Protein AF-A0A7S1WZK0-F1 (afdb_monomer_lite)

InterPro domains:
  IPR052087 Ribosomal RNA-processing protein RRP12 [PTHR48287] (2-111)

Foldseek 3Di:
DVLLVCLQPDDPVCNVVSLLVLLVCLLPDAQVVCVVVLVVLLVLLLQLLVQVVDPDRDPHDCIQDNDSLSSNLSSLSSNVSNCNNHDPVSVVSNCVSLVVLCVDPDPSSND

Structure (mmCIF, N/CA/C/O backbone):
data_AF-A0A7S1WZK0-F1
#
_entry.id   AF-A0A7S1WZK0-F1
#
loop_
_atom_site.group_PDB
_atom_site.id
_atom_site.type_symbol
_atom_site.label_atom_id
_atom_site.label_alt_id
_atom_site.label_comp_id
_atom_site.label_asym_id
_atom_site.label_entity_id
_atom_site.label_seq_id
_atom_site.pdbx_PDB_ins_code
_atom_site.Cartn_x
_atom_site.Cartn_y
_atom_site.Cartn_z
_atom_site.occupancy
_atom_site.B_iso_or_equiv
_atom_site.auth_seq_id
_atom_site.auth_comp_id
_atom_site.auth_asym_id
_atom_site.auth_atom_id
_atom_site.pdbx_PDB_model_num
ATOM 1 N N . SER A 1 1 ? 4.356 -6.186 9.815 1.00 65.94 1 SER A N 1
ATOM 2 C CA . SER A 1 1 ? 3.113 -6.908 10.165 1.00 65.94 1 SER A CA 1
ATOM 3 C C . SER A 1 1 ? 3.104 -8.192 9.359 1.00 65.94 1 SER A C 1
ATOM 5 O O . SER A 1 1 ? 3.461 -8.116 8.191 1.00 65.94 1 SER A O 1
ATOM 7 N N . LEU A 1 2 ? 2.748 -9.337 9.951 1.00 81.56 2 LEU A N 1
ATOM 8 C CA . LEU A 1 2 ? 2.797 -10.640 9.273 1.00 81.56 2 LEU A CA 1
ATOM 9 C C . LEU A 1 2 ? 2.016 -10.627 7.947 1.00 81.56 2 LEU A C 1
ATOM 11 O O . LEU A 1 2 ? 2.590 -10.939 6.915 1.00 81.56 2 LEU A O 1
ATOM 15 N N . LEU A 1 3 ? 0.764 -10.149 7.957 1.00 86.50 3 LEU A N 1
ATOM 16 C CA . LEU A 1 3 ? -0.085 -10.091 6.756 1.00 86.50 3 LEU A CA 1
ATOM 17 C C . LEU A 1 3 ? 0.497 -9.204 5.645 1.00 86.50 3 LEU A C 1
ATOM 19 O O . LEU A 1 3 ? 0.362 -9.526 4.472 1.00 86.50 3 LEU A O 1
ATOM 23 N N . PHE A 1 4 ? 1.169 -8.109 6.012 1.00 86.06 4 PHE A N 1
ATOM 24 C CA . PHE A 1 4 ? 1.822 -7.218 5.050 1.00 86.06 4 PHE A CA 1
ATOM 25 C C . PHE A 1 4 ? 2.994 -7.917 4.352 1.00 86.06 4 PHE A C 1
ATOM 27 O O . PHE A 1 4 ? 3.086 -7.871 3.132 1.00 86.06 4 PHE A O 1
ATOM 34 N N . ASN A 1 5 ? 3.853 -8.601 5.113 1.00 89.38 5 ASN A N 1
ATOM 35 C CA . ASN A 1 5 ? 4.968 -9.350 4.533 1.00 89.38 5 ASN A CA 1
ATOM 36 C C . ASN A 1 5 ? 4.443 -10.494 3.652 1.00 89.38 5 ASN A C 1
ATOM 38 O O . ASN A 1 5 ? 4.876 -10.622 2.513 1.00 89.38 5 ASN A O 1
ATOM 42 N N . CYS A 1 6 ? 3.434 -11.236 4.128 1.00 91.31 6 CYS A N 1
ATOM 43 C CA . CYS A 1 6 ? 2.783 -12.284 3.342 1.00 91.31 6 CYS A CA 1
ATOM 44 C C . CYS A 1 6 ? 2.208 -11.750 2.025 1.00 91.31 6 CYS A C 1
ATOM 46 O O . CYS A 1 6 ? 2.352 -12.404 1.003 1.00 91.31 6 CYS A O 1
ATOM 48 N N . TYR A 1 7 ? 1.579 -10.571 2.024 1.00 94.50 7 TYR A N 1
ATOM 49 C CA . TYR A 1 7 ? 1.026 -9.981 0.803 1.00 94.50 7 TYR A CA 1
ATOM 50 C C . TYR A 1 7 ? 2.115 -9.657 -0.224 1.00 94.50 7 TYR A C 1
ATOM 52 O O . TYR A 1 7 ? 1.974 -9.952 -1.409 1.00 94.50 7 TYR A O 1
ATOM 60 N N . VAL A 1 8 ? 3.202 -9.036 0.233 1.00 92.06 8 VAL A N 1
ATOM 61 C CA . VAL A 1 8 ? 4.275 -8.565 -0.645 1.00 92.06 8 VAL A CA 1
ATOM 62 C C . VAL A 1 8 ? 5.092 -9.733 -1.218 1.00 92.06 8 VAL A C 1
ATOM 64 O O . VAL A 1 8 ? 5.514 -9.668 -2.373 1.00 92.06 8 VAL A O 1
ATOM 67 N N . GLU A 1 9 ? 5.280 -10.801 -0.439 1.00 90.62 9 GLU A N 1
ATOM 68 C CA . GLU A 1 9 ? 5.986 -12.025 -0.850 1.00 90.62 9 GLU A CA 1
ATOM 69 C C . GLU A 1 9 ? 5.105 -12.997 -1.649 1.00 90.62 9 GLU A C 1
ATOM 71 O O . GLU A 1 9 ? 5.626 -13.850 -2.364 1.00 90.62 9 GLU A O 1
ATOM 76 N N . ALA A 1 10 ? 3.779 -12.884 -1.549 1.00 89.31 10 ALA A N 1
ATOM 77 C CA . ALA A 1 10 ? 2.862 -13.759 -2.265 1.00 89.31 10 ALA A CA 1
ATOM 78 C C . ALA A 1 10 ? 2.919 -13.548 -3.783 1.00 89.31 10 ALA A C 1
ATOM 80 O O . ALA A 1 10 ? 3.053 -12.422 -4.276 1.00 89.31 10 ALA A O 1
ATOM 81 N N . GLU A 1 11 ? 2.707 -14.638 -4.520 1.00 87.19 11 GLU A N 1
ATOM 82 C CA . GLU A 1 11 ? 2.400 -14.590 -5.947 1.00 87.19 11 GLU A CA 1
ATOM 83 C C . GLU A 1 11 ? 1.081 -13.847 -6.198 1.00 87.19 11 GLU A C 1
ATOM 85 O O . GLU A 1 11 ? 0.170 -13.858 -5.363 1.00 87.19 11 GLU A O 1
ATOM 90 N N . ALA A 1 12 ? 0.942 -13.248 -7.384 1.00 85.69 12 ALA A N 1
ATOM 91 C CA . ALA A 1 12 ? -0.225 -12.442 -7.746 1.00 85.69 12 ALA A CA 1
ATOM 92 C C . ALA A 1 12 ? -1.567 -13.168 -7.518 1.00 85.69 12 ALA A C 1
ATOM 94 O O . ALA A 1 12 ? -2.524 -12.552 -7.054 1.00 85.69 12 ALA A O 1
ATOM 95 N N . ALA A 1 13 ? -1.623 -14.482 -7.765 1.00 87.56 13 ALA A N 1
ATOM 96 C CA . ALA A 1 13 ? -2.829 -15.291 -7.582 1.00 87.56 13 ALA A CA 1
ATOM 97 C C . ALA A 1 13 ? -3.302 -15.379 -6.117 1.00 87.56 13 ALA A C 1
ATOM 99 O O . ALA A 1 13 ? -4.503 -15.442 -5.868 1.00 87.56 13 ALA A O 1
ATOM 100 N N . ALA A 1 14 ? -2.386 -15.347 -5.144 1.00 89.25 14 ALA A N 1
ATOM 101 C CA . ALA A 1 14 ? -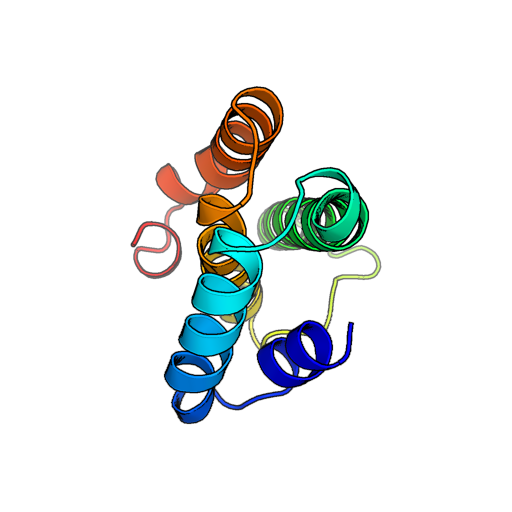2.711 -15.458 -3.719 1.00 89.25 14 ALA A CA 1
ATOM 102 C C . ALA A 1 14 ? -2.990 -14.095 -3.055 1.00 89.25 14 ALA A C 1
ATOM 104 O O . ALA A 1 14 ? -3.583 -14.025 -1.975 1.00 89.25 14 ALA A O 1
ATOM 105 N N . ARG A 1 15 ? -2.602 -12.985 -3.697 1.00 92.31 15 ARG A N 1
ATOM 106 C CA . ARG A 1 15 ? -2.754 -11.633 -3.134 1.00 92.31 15 ARG A CA 1
ATOM 107 C C . ARG A 1 15 ? -4.205 -11.209 -2.938 1.00 92.31 15 ARG A C 1
ATOM 109 O O . ARG A 1 15 ? -4.470 -10.438 -2.022 1.00 92.31 15 ARG A O 1
ATOM 116 N N . GLY A 1 16 ? -5.146 -11.720 -3.732 1.00 92.38 16 GLY A N 1
ATOM 117 C CA . GLY A 1 16 ? -6.568 -11.377 -3.593 1.00 92.38 16 GLY A CA 1
ATOM 118 C C . GLY A 1 16 ? -7.146 -11.747 -2.220 1.00 92.38 16 GLY A C 1
ATOM 119 O O . GLY A 1 16 ? -7.798 -10.927 -1.568 1.00 92.38 16 GLY A O 1
ATOM 120 N N . GLU A 1 17 ? -6.857 -12.95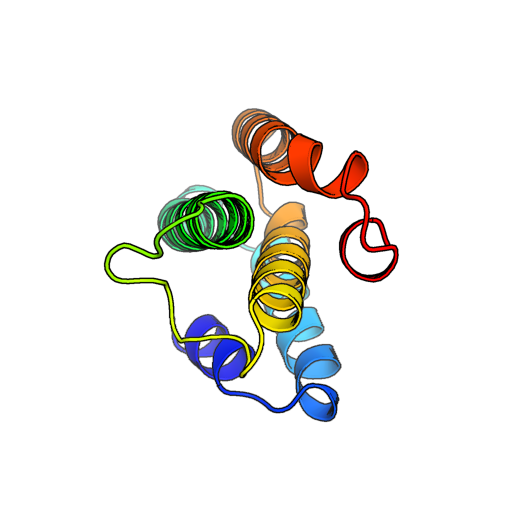8 -1.740 1.00 93.94 17 GLU A N 1
ATOM 121 C CA . GLU A 1 17 ? -7.343 -13.453 -0.443 1.00 93.94 17 GLU A CA 1
ATOM 122 C C . GLU A 1 17 ? -6.641 -12.758 0.732 1.00 93.94 17 GLU A C 1
ATOM 124 O O . GLU A 1 17 ? -7.283 -12.335 1.702 1.00 93.94 17 GLU A O 1
ATOM 129 N N . ILE A 1 18 ? -5.321 -12.567 0.622 1.00 94.75 18 ILE A N 1
ATOM 130 C CA . ILE A 1 18 ? -4.531 -11.865 1.641 1.00 94.75 18 ILE A CA 1
ATOM 131 C C . ILE A 1 18 ? -4.972 -10.397 1.725 1.00 94.75 18 ILE A C 1
ATOM 133 O O . ILE A 1 18 ? -5.185 -9.880 2.820 1.00 94.75 18 ILE A O 1
ATOM 137 N N . GLY A 1 19 ? -5.174 -9.738 0.581 1.00 94.94 19 GLY A N 1
ATOM 138 C CA . GLY A 1 19 ? -5.661 -8.362 0.491 1.00 94.94 19 GLY A CA 1
ATOM 139 C C . GLY A 1 19 ? -7.039 -8.199 1.121 1.00 94.94 19 GLY A C 1
ATOM 140 O O . GLY A 1 19 ? -7.224 -7.334 1.974 1.00 94.94 19 GLY A O 1
ATOM 141 N N . SER A 1 20 ? -7.972 -9.104 0.812 1.00 95.50 20 SER A N 1
ATOM 142 C CA . SER A 1 20 ? -9.307 -9.124 1.429 1.00 95.50 20 SER A CA 1
ATOM 143 C C . SER A 1 20 ? -9.235 -9.256 2.955 1.00 95.50 20 SER A C 1
ATOM 145 O O . SER A 1 20 ? -9.960 -8.573 3.679 1.00 95.50 20 SER A O 1
ATOM 147 N N . THR A 1 21 ? -8.312 -10.080 3.459 1.00 95.56 21 THR A N 1
ATOM 148 C CA . THR A 1 21 ? -8.066 -10.237 4.901 1.00 95.56 21 THR A CA 1
ATOM 149 C C . THR A 1 21 ? -7.506 -8.955 5.523 1.00 95.56 21 THR A C 1
ATOM 151 O O . THR A 1 21 ? -7.961 -8.533 6.588 1.00 95.56 21 THR A O 1
ATOM 154 N N . ILE A 1 22 ? -6.551 -8.298 4.854 1.00 95.06 22 ILE A N 1
ATOM 155 C CA . ILE A 1 22 ? -6.001 -7.005 5.283 1.00 95.06 22 ILE A CA 1
ATOM 156 C C . ILE A 1 22 ? -7.104 -5.944 5.325 1.00 95.06 22 ILE A C 1
ATOM 158 O O . ILE A 1 22 ? -7.188 -5.214 6.310 1.00 95.06 22 ILE A O 1
ATOM 162 N N . SER A 1 23 ? -7.971 -5.883 4.313 1.00 95.19 23 SER A N 1
ATOM 163 C CA . SER A 1 23 ? -9.094 -4.942 4.269 1.00 95.19 23 SER A CA 1
ATOM 164 C C . SER A 1 23 ? -10.114 -5.178 5.366 1.00 95.19 23 SER A C 1
ATOM 166 O O . SER A 1 23 ? -10.504 -4.227 6.046 1.00 95.19 23 SER A O 1
ATOM 168 N N . ALA A 1 24 ? -10.502 -6.433 5.598 1.00 94.75 24 ALA A N 1
ATOM 169 C CA . ALA A 1 24 ? -11.393 -6.779 6.697 1.00 94.75 24 ALA A CA 1
ATOM 170 C C . ALA A 1 24 ? -10.787 -6.346 8.041 1.00 94.75 24 ALA A C 1
ATOM 172 O O . ALA A 1 24 ? -11.443 -5.651 8.816 1.00 94.75 24 ALA A O 1
ATOM 173 N N . TYR A 1 25 ? -9.509 -6.659 8.277 1.00 92.81 25 TYR A N 1
ATOM 174 C CA . TYR A 1 25 ? -8.803 -6.254 9.492 1.00 92.81 25 TYR A CA 1
ATOM 175 C C . TYR A 1 25 ? -8.698 -4.729 9.636 1.00 92.81 25 TYR A C 1
ATOM 177 O O . TYR A 1 25 ? -8.928 -4.192 10.721 1.00 92.81 25 TYR A O 1
ATOM 185 N N . ALA A 1 26 ? -8.384 -4.016 8.552 1.00 93.25 26 ALA A N 1
ATOM 186 C CA . ALA A 1 26 ? -8.286 -2.563 8.559 1.00 93.25 26 ALA A CA 1
ATOM 187 C C . ALA A 1 26 ? -9.631 -1.909 8.905 1.00 93.25 26 ALA A C 1
ATOM 189 O O . ALA A 1 26 ? -9.661 -0.991 9.718 1.00 93.25 26 ALA A O 1
ATOM 190 N N . SER A 1 27 ? -10.741 -2.426 8.371 1.00 92.12 27 SER A N 1
ATOM 191 C CA . SER A 1 27 ? -12.079 -1.858 8.591 1.00 92.12 27 SER A CA 1
ATOM 192 C C . SER A 1 27 ? -12.567 -1.909 10.045 1.00 92.12 27 SER A C 1
ATOM 194 O O . SER A 1 27 ? -13.407 -1.103 10.438 1.00 92.12 27 SER A O 1
ATOM 196 N N . ILE A 1 28 ? -12.035 -2.832 10.854 1.00 92.19 28 ILE A N 1
ATOM 197 C CA . ILE A 1 28 ? -12.413 -3.009 12.268 1.00 92.19 28 ILE A CA 1
ATOM 198 C C . ILE A 1 28 ? -11.348 -2.496 13.248 1.00 92.19 28 ILE A C 1
ATOM 200 O O . ILE A 1 28 ? -11.554 -2.521 14.461 1.00 92.19 28 ILE A O 1
ATOM 204 N N . SER A 1 29 ? -10.192 -2.063 12.743 1.00 90.38 29 SER A N 1
ATOM 205 C CA . SER A 1 29 ? -9.069 -1.613 13.563 1.00 90.38 29 SER A CA 1
ATOM 206 C C . SER A 1 29 ? -9.166 -0.123 13.881 1.00 90.38 29 SER A C 1
ATOM 208 O O . SER A 1 29 ? -9.552 0.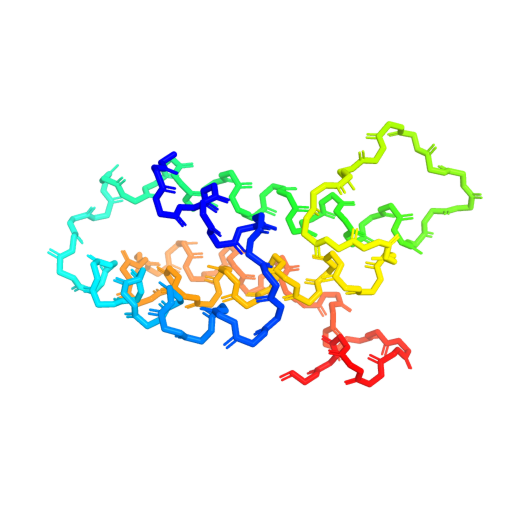690 13.047 1.00 90.38 29 SER A O 1
ATOM 210 N N . ALA A 1 30 ? -8.729 0.272 15.078 1.00 86.00 30 ALA A N 1
ATOM 211 C CA . ALA A 1 30 ? -8.557 1.684 15.403 1.00 86.00 30 ALA A CA 1
ATOM 212 C C . ALA A 1 30 ? -7.401 2.298 14.592 1.00 86.00 30 ALA A C 1
ATOM 214 O O . ALA A 1 30 ? -6.335 1.690 14.461 1.00 86.00 30 ALA A O 1
ATOM 215 N N . ALA A 1 31 ? -7.569 3.543 14.136 1.00 82.06 31 ALA A N 1
ATOM 216 C CA . ALA A 1 31 ? -6.582 4.254 13.316 1.00 82.06 31 ALA A CA 1
ATOM 217 C C . ALA A 1 31 ? -5.132 4.229 13.867 1.00 82.06 31 ALA A C 1
ATOM 219 O O . ALA A 1 31 ? -4.209 3.998 13.079 1.00 82.06 31 ALA A O 1
ATOM 220 N N . PRO A 1 32 ? -4.873 4.361 15.191 1.00 86.06 32 PRO A N 1
ATOM 221 C CA . PRO A 1 32 ? -3.512 4.265 15.728 1.00 86.06 32 PRO A CA 1
ATOM 222 C C . PRO A 1 32 ? -2.827 2.914 15.473 1.00 86.06 32 PRO A C 1
ATOM 224 O O . PRO A 1 32 ? -1.608 2.875 15.315 1.00 86.06 32 PRO A O 1
ATOM 227 N N . MET A 1 33 ? -3.588 1.814 15.393 1.00 86.06 33 MET A N 1
ATOM 228 C CA . MET A 1 33 ? -3.040 0.481 15.1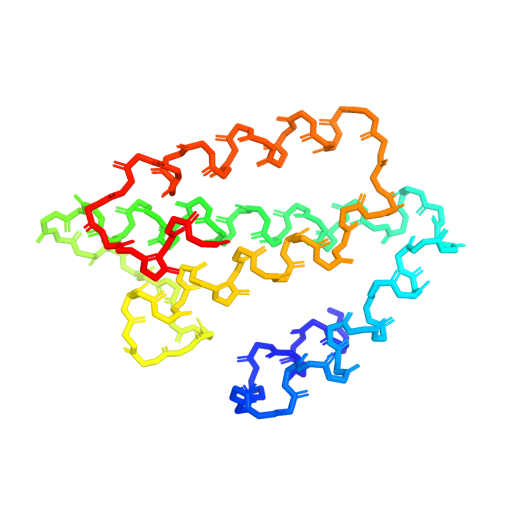08 1.00 86.06 33 MET A CA 1
ATOM 229 C C . MET A 1 33 ? -2.598 0.336 13.648 1.00 86.06 33 MET A C 1
ATOM 231 O O . MET A 1 33 ? -1.653 -0.396 13.358 1.00 86.06 33 MET A O 1
ATOM 235 N N . LEU A 1 34 ? -3.247 1.055 12.729 1.00 87.69 34 LEU A N 1
ATOM 236 C CA . LEU A 1 34 ? -2.933 1.015 11.300 1.00 87.69 34 LEU A CA 1
ATOM 237 C C . LEU A 1 34 ? -1.877 2.043 10.893 1.00 87.69 34 LEU A C 1
ATOM 239 O O . LEU A 1 34 ? -1.204 1.845 9.885 1.00 87.69 34 LEU A O 1
ATOM 243 N N . ALA A 1 35 ? -1.686 3.106 11.677 1.00 86.81 35 ALA A N 1
ATOM 244 C CA . ALA A 1 35 ? -0.833 4.240 11.325 1.00 86.81 35 ALA A CA 1
ATOM 245 C C . ALA A 1 35 ? 0.600 3.841 10.929 1.00 86.81 35 ALA A C 1
ATOM 247 O O . ALA A 1 35 ? 1.151 4.381 9.968 1.00 86.81 35 ALA A O 1
ATOM 248 N N . GLY A 1 36 ? 1.202 2.886 11.647 1.00 89.25 36 GLY A N 1
ATOM 249 C CA . GLY A 1 36 ? 2.544 2.386 11.338 1.00 89.25 36 GLY A CA 1
ATOM 250 C C . GLY A 1 36 ? 2.596 1.650 9.999 1.00 89.25 36 GLY A C 1
ATOM 251 O O . GLY A 1 36 ? 3.423 1.975 9.150 1.00 89.25 36 GLY A O 1
ATOM 252 N N . VAL A 1 37 ? 1.673 0.705 9.790 1.00 89.25 37 VAL A N 1
ATOM 253 C CA . VAL A 1 37 ? 1.579 -0.077 8.547 1.00 89.25 37 VAL A CA 1
ATOM 254 C C . VAL A 1 37 ? 1.281 0.839 7.366 1.00 89.25 37 VAL A C 1
ATOM 256 O O . VAL A 1 37 ? 2.004 0.802 6.376 1.00 89.25 37 VAL A O 1
ATOM 259 N N . PHE A 1 38 ? 0.283 1.712 7.496 1.00 91.12 38 PHE A N 1
ATOM 260 C CA . PHE A 1 38 ? -0.095 2.676 6.470 1.00 91.12 38 PHE A CA 1
ATOM 261 C C . PHE A 1 38 ? 1.085 3.550 6.039 1.00 91.12 38 PHE A C 1
ATOM 263 O O . PHE A 1 38 ? 1.363 3.668 4.846 1.00 91.12 38 PHE A O 1
ATOM 270 N N . ARG A 1 39 ? 1.830 4.111 7.001 1.00 91.50 39 ARG A N 1
ATOM 271 C CA . ARG A 1 39 ? 3.008 4.931 6.701 1.00 91.50 39 ARG A CA 1
ATOM 272 C C . ARG A 1 39 ? 4.048 4.144 5.908 1.00 91.50 39 ARG A C 1
ATOM 274 O O . ARG A 1 39 ? 4.557 4.666 4.922 1.00 91.50 39 ARG A O 1
ATOM 281 N N . THR A 1 40 ? 4.334 2.904 6.304 1.00 92.12 40 THR A N 1
ATOM 282 C CA . THR A 1 40 ? 5.266 2.037 5.573 1.00 92.12 40 THR A CA 1
ATOM 283 C C . THR A 1 40 ? 4.785 1.767 4.149 1.00 92.12 40 THR A C 1
ATOM 285 O O . THR A 1 40 ? 5.581 1.886 3.220 1.00 92.12 40 THR A O 1
ATOM 288 N N . VAL A 1 41 ? 3.500 1.449 3.958 1.00 92.88 41 VAL A N 1
ATOM 289 C CA . VAL A 1 41 ? 2.937 1.160 2.630 1.00 92.88 41 VAL A CA 1
ATOM 290 C C . VAL A 1 41 ? 3.050 2.382 1.721 1.00 92.88 41 VAL A C 1
ATOM 292 O O . VAL A 1 41 ? 3.593 2.282 0.626 1.00 92.88 41 VAL A O 1
ATOM 295 N N . VAL A 1 42 ? 2.615 3.555 2.193 1.00 92.81 42 VAL A N 1
ATOM 296 C CA . VAL A 1 42 ? 2.653 4.797 1.408 1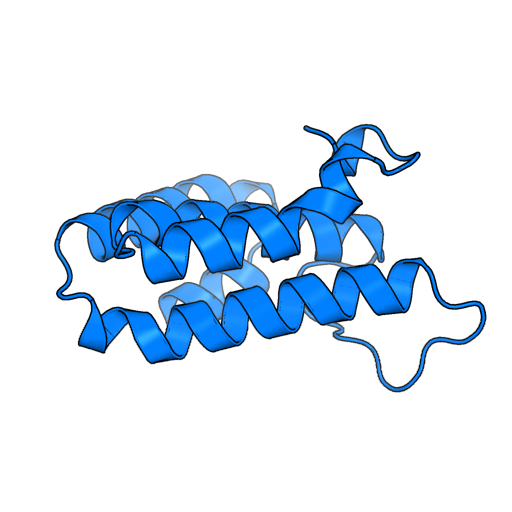.00 92.81 42 VAL A CA 1
ATOM 297 C C . VAL A 1 42 ? 4.084 5.230 1.098 1.00 92.81 42 VAL A C 1
ATOM 299 O O . VAL A 1 42 ? 4.365 5.650 -0.020 1.00 92.81 42 VAL A O 1
ATOM 302 N N . GLN A 1 43 ? 5.011 5.106 2.051 1.00 92.69 43 GLN A N 1
ATOM 303 C CA . GLN A 1 43 ? 6.424 5.402 1.804 1.00 92.69 43 GLN A CA 1
ATOM 304 C C . GLN A 1 43 ? 7.009 4.491 0.722 1.00 92.69 43 GLN A C 1
ATOM 306 O O . GLN A 1 43 ? 7.722 4.978 -0.155 1.00 92.69 43 GLN A O 1
ATOM 311 N N . LYS A 1 44 ? 6.685 3.191 0.753 1.00 92.94 44 LYS A N 1
ATOM 312 C CA . LYS A 1 44 ? 7.112 2.256 -0.292 1.00 92.94 44 LYS A CA 1
ATOM 313 C C . LYS A 1 44 ? 6.463 2.586 -1.635 1.00 92.94 44 LYS A C 1
ATOM 315 O O . LYS A 1 44 ? 7.197 2.640 -2.612 1.00 92.94 44 LYS A O 1
ATOM 320 N N . LEU A 1 45 ? 5.164 2.903 -1.676 1.00 92.44 45 LEU A N 1
ATOM 321 C CA . LEU A 1 45 ? 4.451 3.333 -2.889 1.00 92.44 45 LEU A CA 1
ATOM 322 C C . LEU A 1 45 ? 5.099 4.568 -3.535 1.00 92.44 45 LEU A C 1
ATOM 324 O O . LEU A 1 45 ? 5.384 4.572 -4.733 1.00 92.44 45 LEU A O 1
ATOM 328 N N . ILE A 1 46 ? 5.376 5.605 -2.740 1.00 91.25 46 ILE A N 1
ATOM 329 C CA . ILE A 1 46 ? 6.051 6.818 -3.221 1.00 91.25 46 ILE A CA 1
ATOM 330 C C . ILE A 1 46 ? 7.427 6.457 -3.780 1.00 91.25 46 ILE A C 1
ATOM 332 O O . ILE A 1 46 ? 7.768 6.891 -4.878 1.00 91.25 46 ILE A O 1
ATOM 336 N N . LYS A 1 47 ? 8.193 5.632 -3.060 1.00 90.62 47 LYS A N 1
ATOM 337 C CA . LYS A 1 47 ? 9.539 5.247 -3.477 1.00 90.62 47 LYS A CA 1
ATOM 338 C C . LYS A 1 47 ? 9.542 4.436 -4.775 1.00 90.62 47 LYS A C 1
ATOM 340 O O . LYS A 1 47 ? 10.264 4.808 -5.687 1.00 90.62 47 LYS A O 1
ATOM 345 N N . VAL A 1 48 ? 8.702 3.405 -4.917 1.00 90.38 48 VAL A N 1
ATOM 346 C CA . VAL A 1 48 ? 8.636 2.621 -6.171 1.00 90.38 48 VAL A CA 1
ATOM 347 C C . VAL A 1 48 ? 8.175 3.464 -7.356 1.00 90.38 48 VAL A C 1
ATOM 349 O O . VAL A 1 48 ? 8.606 3.235 -8.481 1.00 90.38 48 VAL A O 1
ATOM 352 N N . THR A 1 49 ? 7.338 4.471 -7.105 1.00 88.19 49 THR A N 1
ATOM 353 C CA . THR A 1 49 ? 6.900 5.420 -8.132 1.00 88.19 49 THR A CA 1
ATOM 354 C C . THR A 1 49 ? 8.024 6.378 -8.526 1.00 88.19 49 THR A C 1
ATOM 356 O O . THR A 1 49 ? 8.185 6.688 -9.701 1.00 88.19 49 THR A O 1
ATOM 359 N N . GLN A 1 50 ? 8.829 6.840 -7.568 1.00 87.50 50 GLN A N 1
ATOM 360 C CA . GLN A 1 50 ? 10.005 7.671 -7.841 1.00 87.50 50 GLN A CA 1
ATOM 361 C C . GLN A 1 50 ? 11.090 6.884 -8.581 1.00 87.50 50 GLN A C 1
ATOM 363 O O . GLN A 1 50 ? 11.603 7.371 -9.582 1.00 87.50 50 GLN A O 1
ATOM 368 N N . ASP A 1 51 ? 11.385 5.663 -8.132 1.00 85.75 51 ASP A N 1
ATOM 369 C CA . ASP A 1 51 ? 12.396 4.788 -8.729 1.00 85.75 51 ASP A CA 1
ATOM 370 C C . ASP A 1 51 ? 12.051 4.437 -10.183 1.00 85.75 51 ASP A C 1
ATOM 372 O O . ASP A 1 51 ? 12.935 4.428 -11.033 1.00 85.75 51 ASP A O 1
ATOM 376 N N . ALA A 1 52 ? 10.770 4.199 -10.493 1.00 81.69 52 ALA A N 1
ATOM 377 C CA . ALA A 1 52 ? 10.316 3.924 -11.860 1.00 81.69 52 ALA A CA 1
ATOM 378 C C . ALA A 1 52 ? 10.469 5.127 -12.810 1.00 81.69 52 ALA A C 1
ATOM 380 O O . ALA A 1 52 ? 10.598 4.941 -14.016 1.00 81.69 52 ALA A O 1
ATOM 381 N N . ASN A 1 53 ? 10.462 6.349 -12.270 1.00 76.38 53 ASN A N 1
ATOM 382 C CA . ASN A 1 53 ? 10.601 7.588 -13.036 1.00 76.38 53 ASN A CA 1
ATOM 383 C C . ASN A 1 53 ? 12.040 8.136 -13.047 1.00 76.38 53 ASN A C 1
ATOM 385 O O . ASN A 1 53 ? 12.306 9.141 -13.706 1.00 76.38 53 ASN A O 1
ATOM 389 N N . ALA A 1 54 ? 12.962 7.523 -12.301 1.00 76.56 54 ALA A N 1
ATOM 390 C CA . ALA A 1 54 ? 14.349 7.960 -12.212 1.00 76.56 54 ALA A CA 1
ATOM 391 C C . ALA A 1 54 ? 15.209 7.301 -13.302 1.00 76.56 54 ALA A C 1
ATOM 393 O O . ALA A 1 54 ? 15.153 6.091 -13.502 1.00 76.56 54 ALA A O 1
ATOM 394 N N . GLU A 1 55 ? 16.078 8.080 -13.956 1.00 60.56 55 GLU A N 1
ATOM 395 C CA . GLU A 1 55 ? 17.037 7.563 -14.951 1.00 60.56 55 GLU A CA 1
ATOM 396 C C . GLU A 1 55 ? 18.090 6.620 -14.333 1.00 60.56 55 GLU A C 1
ATOM 398 O O . GLU A 1 55 ? 18.646 5.767 -15.023 1.00 60.56 55 GLU A O 1
ATOM 403 N N . PHE A 1 56 ? 18.337 6.734 -13.021 1.00 57.91 56 PHE A N 1
ATOM 404 C CA . PHE A 1 56 ? 19.240 5.868 -12.261 1.00 57.91 56 PHE A CA 1
ATOM 405 C C . PHE A 1 56 ? 18.597 5.465 -10.928 1.00 57.91 56 PHE A C 1
ATOM 407 O O . PHE A 1 56 ? 18.408 6.296 -10.037 1.00 57.91 56 PHE A O 1
ATOM 414 N N . ALA A 1 57 ? 18.277 4.179 -10.770 1.00 57.72 57 ALA A N 1
ATOM 415 C CA . ALA A 1 57 ? 17.687 3.653 -9.541 1.00 57.72 57 ALA A CA 1
ATOM 416 C C . ALA A 1 57 ? 18.713 3.655 -8.391 1.00 57.72 57 ALA A C 1
ATOM 418 O O . ALA A 1 57 ? 19.758 3.007 -8.471 1.00 57.72 57 ALA A O 1
ATOM 419 N N . THR A 1 58 ? 18.416 4.351 -7.291 1.00 53.97 58 THR A N 1
ATOM 420 C CA . THR A 1 58 ? 19.293 4.417 -6.110 1.00 53.97 58 THR A CA 1
ATOM 421 C C . THR A 1 58 ? 18.710 3.563 -4.982 1.00 53.97 58 THR A C 1
ATOM 423 O O . THR A 1 58 ? 17.825 3.983 -4.244 1.00 53.97 58 THR A O 1
ATOM 426 N N . SER A 1 59 ? 19.207 2.330 -4.815 1.00 58.19 59 SER A N 1
ATOM 427 C CA . SER A 1 59 ? 18.756 1.387 -3.767 1.00 58.19 59 SER A CA 1
ATOM 428 C C . SER A 1 59 ? 17.225 1.207 -3.730 1.00 58.19 59 SER A C 1
ATOM 430 O O . SER A 1 59 ? 16.545 1.630 -2.788 1.00 58.19 59 SER A O 1
ATOM 432 N N . GLY A 1 60 ? 16.675 0.644 -4.806 1.00 69.44 60 GLY A N 1
ATOM 433 C CA . GLY A 1 60 ? 15.230 0.541 -4.991 1.00 69.44 60 GLY A CA 1
ATOM 434 C C . GLY A 1 60 ? 14.563 -0.441 -4.031 1.00 69.44 60 GLY A C 1
ATOM 435 O O . GLY A 1 60 ? 15.188 -1.380 -3.539 1.00 69.44 60 GLY A O 1
ATOM 436 N N . VAL A 1 61 ? 13.277 -0.223 -3.759 1.00 81.00 61 VAL A N 1
ATOM 437 C CA . VAL A 1 61 ? 12.444 -1.258 -3.129 1.00 81.00 61 VAL A CA 1
ATOM 438 C C . VAL A 1 61 ? 12.439 -2.471 -4.064 1.00 81.00 61 VAL A C 1
ATOM 440 O O . VAL A 1 61 ? 12.084 -2.341 -5.233 1.00 81.00 61 VAL A O 1
ATOM 443 N N . THR A 1 62 ? 12.871 -3.630 -3.569 1.00 85.56 62 THR A N 1
ATOM 444 C CA . THR A 1 62 ? 12.975 -4.871 -4.360 1.00 85.56 62 THR A CA 1
ATOM 445 C C . THR A 1 62 ? 11.783 -5.802 -4.172 1.00 85.56 62 THR A C 1
ATOM 447 O O . THR A 1 62 ? 11.595 -6.726 -4.953 1.00 85.56 62 THR A O 1
ATOM 450 N N . GLU A 1 63 ? 10.985 -5.566 -3.136 1.00 89.00 63 GLU A N 1
ATOM 451 C CA . GLU A 1 63 ? 9.821 -6.376 -2.803 1.00 89.00 63 GLU A CA 1
ATOM 452 C C . GLU A 1 63 ? 8.616 -6.031 -3.697 1.00 89.00 63 GLU A C 1
ATOM 454 O O . GLU A 1 63 ? 8.517 -4.915 -4.211 1.00 89.00 63 GLU A O 1
ATOM 459 N N . GLY A 1 64 ? 7.656 -6.954 -3.810 1.00 87.81 64 GLY A N 1
ATOM 460 C CA . GLY A 1 64 ? 6.387 -6.709 -4.501 1.00 87.81 64 GLY A CA 1
ATOM 461 C C . GLY A 1 64 ? 6.430 -6.931 -6.012 1.00 87.81 64 GLY A C 1
ATOM 462 O O . GLY A 1 64 ? 5.569 -6.431 -6.723 1.00 87.81 64 GLY A O 1
ATOM 463 N N . GLY A 1 65 ? 7.409 -7.679 -6.513 1.00 89.56 65 GLY A N 1
ATOM 464 C CA . GLY A 1 65 ? 7.495 -8.077 -7.918 1.00 89.56 65 GLY A CA 1
ATOM 465 C C . GLY A 1 65 ? 8.881 -7.886 -8.518 1.00 89.56 65 GLY A C 1
ATOM 466 O O . GLY A 1 65 ? 9.756 -7.223 -7.944 1.00 89.56 65 GLY A O 1
ATOM 467 N N . ASP A 1 66 ? 9.065 -8.458 -9.700 1.00 88.25 66 ASP A N 1
ATOM 468 C CA . ASP A 1 66 ? 10.348 -8.489 -10.396 1.00 88.25 66 ASP A CA 1
ATOM 469 C C . ASP A 1 66 ? 10.553 -7.222 -11.233 1.00 88.25 66 ASP A C 1
ATOM 471 O O . ASP A 1 66 ? 11.678 -6.726 -11.371 1.00 88.25 66 ASP A O 1
ATOM 475 N N . THR A 1 67 ? 9.459 -6.630 -11.713 1.00 88.88 67 THR A N 1
ATOM 476 C CA . THR A 1 67 ? 9.470 -5.413 -12.532 1.00 88.88 67 THR A CA 1
ATOM 477 C C . THR A 1 67 ? 9.079 -4.157 -11.737 1.00 88.88 67 THR A C 1
ATOM 479 O O . THR A 1 67 ? 8.290 -4.233 -10.792 1.00 88.88 67 THR A O 1
ATOM 482 N N . PRO A 1 68 ? 9.565 -2.956 -12.117 1.00 89.06 68 PRO A N 1
ATOM 483 C CA . PRO A 1 68 ? 9.129 -1.696 -11.501 1.00 89.06 68 PRO A CA 1
ATOM 484 C C . PRO A 1 68 ? 7.606 -1.489 -11.531 1.00 89.06 68 PRO A C 1
ATOM 486 O O . PRO A 1 68 ? 7.029 -0.909 -10.612 1.00 89.06 68 PRO A O 1
ATOM 489 N N . THR A 1 69 ? 6.946 -1.978 -12.578 1.00 90.19 69 THR A N 1
ATOM 490 C CA . THR A 1 69 ? 5.490 -1.922 -12.743 1.00 90.19 69 THR A CA 1
ATOM 491 C C . THR A 1 69 ? 4.779 -2.809 -11.734 1.00 90.19 69 THR A C 1
ATOM 493 O O . THR A 1 69 ? 3.921 -2.315 -11.010 1.00 90.19 69 THR A O 1
ATOM 496 N N . GLU A 1 70 ? 5.189 -4.071 -11.594 1.00 90.69 70 GLU A N 1
ATOM 497 C CA . GLU A 1 70 ? 4.607 -4.976 -10.594 1.00 90.69 70 GLU A CA 1
ATOM 498 C C . GLU A 1 70 ? 4.756 -4.429 -9.175 1.00 90.69 70 GLU A C 1
ATOM 500 O O . GLU A 1 70 ? 3.811 -4.502 -8.392 1.00 90.69 70 GLU A O 1
ATOM 505 N N . ARG A 1 71 ? 5.900 -3.813 -8.850 1.00 91.69 71 ARG A N 1
ATOM 506 C CA . ARG A 1 71 ? 6.111 -3.193 -7.534 1.00 91.69 71 ARG A CA 1
ATOM 507 C C . ARG A 1 71 ? 5.158 -2.026 -7.300 1.00 91.69 71 ARG A C 1
ATOM 509 O O . ARG A 1 71 ? 4.550 -1.948 -6.233 1.00 91.69 71 ARG A O 1
ATOM 516 N N . ARG A 1 72 ? 4.985 -1.140 -8.291 1.00 91.75 72 ARG A N 1
ATOM 517 C CA . ARG A 1 72 ? 4.008 -0.037 -8.226 1.00 91.75 72 ARG A CA 1
ATOM 518 C C . ARG A 1 72 ? 2.590 -0.562 -8.011 1.00 91.75 72 ARG A C 1
ATOM 520 O O . ARG A 1 72 ? 1.946 -0.126 -7.060 1.00 91.75 72 ARG A O 1
ATOM 527 N N . CYS A 1 73 ? 2.143 -1.523 -8.820 1.00 92.12 73 CYS A N 1
ATOM 528 C CA . CYS A 1 73 ? 0.817 -2.129 -8.682 1.00 92.12 73 CYS A CA 1
ATOM 529 C C . CYS A 1 73 ? 0.644 -2.781 -7.302 1.00 92.12 73 CYS A C 1
ATOM 531 O O . CYS A 1 73 ? -0.319 -2.499 -6.602 1.00 92.12 73 CYS A O 1
ATOM 533 N N . THR A 1 74 ? 1.633 -3.553 -6.842 1.00 93.94 74 THR A N 1
ATOM 534 C CA . THR A 1 74 ? 1.570 -4.249 -5.547 1.00 93.94 74 THR A CA 1
ATOM 535 C C . THR A 1 74 ? 1.430 -3.287 -4.375 1.00 93.94 74 THR A C 1
ATOM 537 O O . THR A 1 74 ? 0.610 -3.512 -3.486 1.00 93.94 74 THR A O 1
ATOM 540 N N . PHE A 1 75 ? 2.213 -2.205 -4.344 1.00 93.94 75 PHE A N 1
ATOM 541 C CA . PHE A 1 75 ? 2.097 -1.225 -3.264 1.00 93.94 75 PHE A CA 1
ATOM 542 C C . PHE A 1 75 ? 0.855 -0.340 -3.396 1.00 93.94 75 PHE A C 1
ATOM 544 O O . PHE A 1 75 ? 0.353 0.103 -2.364 1.00 93.94 75 PHE A O 1
ATOM 551 N N . MET A 1 76 ? 0.335 -0.115 -4.609 1.00 93.56 76 MET A N 1
ATOM 552 C CA . MET A 1 76 ? -0.953 0.555 -4.807 1.00 93.56 76 MET A CA 1
ATOM 553 C C . MET A 1 76 ? -2.093 -0.296 -4.242 1.00 93.56 76 MET A C 1
ATOM 555 O O . MET A 1 76 ? -2.822 0.170 -3.366 1.00 93.56 76 MET A O 1
ATOM 559 N N . ASP A 1 77 ? -2.192 -1.559 -4.657 1.00 93.44 77 ASP A N 1
ATOM 560 C CA . ASP A 1 77 ? -3.230 -2.488 -4.201 1.00 93.44 77 ASP A CA 1
ATOM 561 C C . ASP A 1 77 ? -3.200 -2.652 -2.682 1.00 93.44 77 ASP A C 1
ATOM 563 O O . ASP A 1 77 ? -4.227 -2.590 -2.004 1.00 93.44 77 ASP A O 1
ATOM 567 N N . LEU A 1 78 ? -2.005 -2.787 -2.111 1.00 94.06 78 LEU A N 1
ATOM 568 C CA . LEU A 1 78 ? -1.825 -2.903 -0.671 1.00 94.06 78 LEU A CA 1
ATOM 569 C C . LEU A 1 78 ? -2.216 -1.623 0.081 1.00 94.06 78 LEU A C 1
ATOM 571 O O . LEU A 1 78 ? -2.752 -1.696 1.190 1.00 94.06 78 LEU A O 1
ATOM 575 N N . ALA A 1 79 ? -1.977 -0.450 -0.510 1.00 93.31 79 ALA A N 1
ATOM 576 C CA . ALA A 1 79 ? -2.407 0.824 0.056 1.00 93.31 79 ALA A CA 1
ATOM 577 C C . ALA A 1 79 ? -3.935 0.967 0.029 1.00 93.31 79 ALA A C 1
ATOM 579 O O . ALA A 1 79 ? -4.526 1.444 1.000 1.00 93.31 79 ALA A O 1
ATOM 580 N N . LEU A 1 80 ? -4.580 0.489 -1.037 1.00 92.56 80 LEU A N 1
ATOM 581 C CA . LEU A 1 80 ? -6.036 0.410 -1.127 1.00 92.56 80 LEU A CA 1
ATOM 582 C C . LEU A 1 80 ? -6.607 -0.590 -0.118 1.00 92.56 80 LEU A C 1
ATOM 584 O O . LEU A 1 80 ? -7.618 -0.295 0.520 1.00 92.56 80 LEU A O 1
ATOM 588 N N . CYS A 1 81 ? -5.925 -1.715 0.120 1.00 94.25 81 CYS A N 1
ATOM 589 C CA . CYS A 1 81 ? -6.370 -2.703 1.100 1.00 94.25 81 CYS A CA 1
ATOM 590 C C . CYS A 1 81 ? -6.498 -2.104 2.509 1.00 94.25 81 CYS A C 1
ATOM 592 O O . CYS A 1 81 ? -7.425 -2.452 3.234 1.00 94.25 81 CYS A O 1
ATOM 594 N N . VAL A 1 82 ? -5.607 -1.187 2.903 1.00 92.50 82 VAL A N 1
ATOM 595 C CA . VAL A 1 82 ? -5.649 -0.543 4.230 1.00 92.50 82 VAL A CA 1
ATOM 596 C C . VAL A 1 82 ? -6.533 0.708 4.287 1.00 92.50 82 VAL A C 1
ATOM 598 O O . VAL A 1 82 ? -6.780 1.217 5.381 1.00 92.50 82 VAL A O 1
ATOM 601 N N . ALA A 1 83 ? -7.032 1.200 3.147 1.00 92.00 83 ALA A N 1
ATOM 602 C CA . ALA A 1 83 ? -7.734 2.480 3.053 1.00 92.00 83 ALA A CA 1
ATOM 603 C C . ALA A 1 83 ? -9.006 2.543 3.913 1.00 92.00 83 ALA A C 1
ATOM 605 O O . ALA A 1 83 ? -9.293 3.580 4.507 1.00 92.00 83 ALA A O 1
ATOM 606 N N . GLY A 1 84 ? -9.732 1.427 4.042 1.00 88.25 84 GLY A N 1
ATOM 607 C CA . GLY A 1 84 ? -10.981 1.358 4.810 1.00 88.25 84 GLY A CA 1
ATOM 608 C C . GLY A 1 84 ? -10.841 1.640 6.312 1.00 88.25 84 GLY A C 1
ATOM 609 O O . GLY A 1 84 ? -11.842 1.917 6.962 1.00 88.25 84 GLY A O 1
ATOM 610 N N . GLY A 1 85 ? -9.622 1.589 6.860 1.00 89.00 85 GLY A N 1
ATOM 611 C CA . GLY A 1 85 ? -9.343 1.908 8.265 1.00 89.00 85 GLY A CA 1
ATOM 612 C C . GLY A 1 85 ? -8.693 3.278 8.492 1.00 89.00 85 GLY A C 1
ATOM 613 O O . GLY A 1 85 ? -8.268 3.578 9.610 1.00 89.00 85 GLY A O 1
ATOM 614 N N . LEU A 1 86 ? -8.550 4.096 7.445 1.00 89.69 86 LEU A N 1
ATOM 615 C CA . LEU A 1 86 ? -7.901 5.402 7.535 1.00 89.69 86 LEU A CA 1
ATOM 616 C C . LEU A 1 86 ? -8.882 6.500 7.946 1.00 89.69 86 LEU A C 1
ATOM 618 O O . LEU A 1 86 ? -10.053 6.505 7.573 1.00 89.69 86 LEU A O 1
ATOM 622 N N . ASP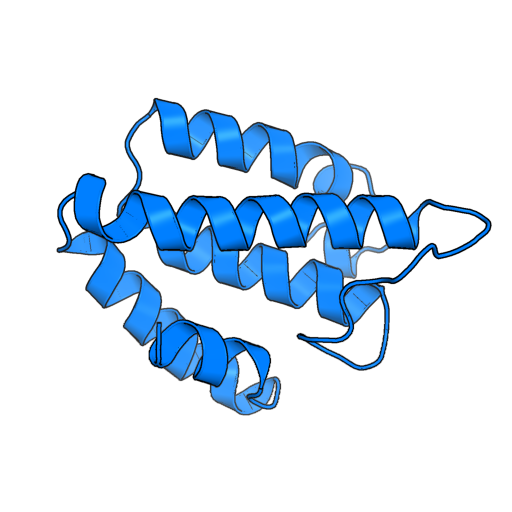 A 1 87 ? -8.360 7.485 8.669 1.00 90.50 87 ASP A N 1
ATOM 623 C CA . ASP A 1 87 ? -9.052 8.745 8.900 1.00 90.50 87 ASP A CA 1
ATOM 624 C C . ASP A 1 87 ? -8.977 9.651 7.644 1.00 90.50 87 ASP A C 1
ATOM 626 O O . ASP A 1 87 ? -8.238 9.361 6.693 1.00 90.50 87 ASP A O 1
ATOM 630 N N . PRO A 1 88 ? -9.713 10.779 7.599 1.00 91.62 88 PRO A N 1
ATOM 631 C CA . PRO A 1 88 ? -9.692 11.672 6.438 1.00 91.62 88 PRO A CA 1
ATOM 632 C C . PRO A 1 88 ? -8.290 12.189 6.068 1.00 91.62 88 PRO A C 1
ATOM 634 O O . PRO A 1 88 ? -7.995 12.410 4.891 1.00 91.62 88 PRO A O 1
ATOM 637 N N . ALA A 1 89 ? -7.403 12.366 7.052 1.00 91.38 89 ALA A N 1
ATOM 638 C CA . ALA A 1 89 ? -6.025 12.793 6.819 1.00 91.38 89 ALA A CA 1
ATOM 639 C C . ALA A 1 89 ? -5.186 11.690 6.145 1.00 91.38 89 ALA A C 1
ATOM 641 O O . ALA A 1 89 ? -4.408 11.972 5.223 1.00 91.38 89 ALA A O 1
ATOM 642 N N . GLY A 1 90 ? -5.375 10.436 6.557 1.00 90.44 90 GLY A N 1
ATOM 643 C CA . GLY A 1 90 ? -4.796 9.252 5.937 1.00 90.44 90 GLY A CA 1
ATOM 644 C C . GLY A 1 90 ? -5.281 9.071 4.501 1.00 90.44 90 GLY A C 1
ATOM 645 O O . GLY A 1 90 ? -4.457 8.932 3.600 1.00 90.44 90 GLY A O 1
ATOM 646 N N . ILE A 1 91 ? -6.588 9.195 4.253 1.00 92.25 91 ILE A N 1
ATOM 647 C CA . ILE A 1 91 ? -7.155 9.139 2.895 1.00 92.25 91 ILE A CA 1
ATOM 648 C C . ILE A 1 91 ? -6.564 10.230 1.992 1.00 92.25 91 ILE A C 1
ATOM 650 O O . ILE A 1 91 ? -6.158 9.949 0.867 1.00 92.25 91 ILE A O 1
ATOM 654 N N . ASN A 1 92 ? -6.439 11.468 2.482 1.00 94.25 92 ASN A N 1
ATOM 655 C CA . ASN A 1 92 ? -5.828 12.556 1.712 1.00 94.25 92 ASN A CA 1
ATOM 656 C C . ASN A 1 92 ? -4.346 12.285 1.396 1.00 94.25 92 ASN A C 1
ATOM 658 O O . ASN A 1 92 ? -3.869 12.575 0.300 1.00 94.25 92 ASN A O 1
ATOM 662 N N . THR A 1 93 ? -3.610 11.717 2.355 1.00 93.19 93 THR A N 1
ATOM 663 C CA . THR A 1 93 ? -2.217 11.293 2.155 1.00 93.19 93 THR A CA 1
ATOM 664 C C . THR A 1 93 ? -2.114 10.219 1.075 1.00 93.19 93 THR A C 1
ATOM 666 O O . THR A 1 93 ? -1.289 10.343 0.170 1.00 93.19 93 THR A O 1
ATOM 669 N N . LEU A 1 94 ? -2.977 9.202 1.137 1.00 92.75 94 LEU A N 1
ATOM 670 C CA . LEU A 1 94 ? -3.037 8.132 0.146 1.00 92.75 94 LEU A CA 1
ATOM 671 C C . LEU A 1 94 ? -3.355 8.679 -1.248 1.00 92.75 94 LEU A C 1
ATOM 673 O O . LEU A 1 94 ? -2.638 8.386 -2.198 1.00 92.75 94 LEU A O 1
ATOM 677 N N . TYR A 1 95 ? -4.370 9.537 -1.359 1.00 92.75 95 TYR A N 1
ATOM 678 C CA . TYR A 1 95 ? -4.746 10.167 -2.622 1.00 92.75 95 TYR A CA 1
ATOM 679 C C . TYR A 1 95 ? -3.572 10.914 -3.268 1.00 92.75 95 TYR A C 1
ATOM 681 O O . TYR A 1 95 ? -3.290 10.734 -4.451 1.00 92.75 95 TYR A O 1
ATOM 689 N N . LYS A 1 96 ? -2.832 11.711 -2.488 1.00 93.38 96 LYS A N 1
ATOM 690 C CA . LYS A 1 96 ? -1.649 12.431 -2.985 1.00 93.38 96 LYS A CA 1
ATOM 691 C C . LYS A 1 96 ? -0.541 11.490 -3.454 1.00 93.38 96 LYS A C 1
ATOM 693 O O . LYS A 1 96 ? 0.114 11.794 -4.446 1.00 93.38 96 LYS A O 1
ATOM 698 N N . ALA A 1 97 ? -0.333 10.376 -2.753 1.00 91.44 97 ALA A N 1
ATOM 699 C CA . ALA A 1 97 ? 0.650 9.366 -3.136 1.00 91.44 97 ALA A CA 1
ATOM 700 C C . ALA A 1 97 ? 0.238 8.590 -4.398 1.00 91.44 97 ALA A C 1
ATOM 702 O O . ALA A 1 97 ? 1.107 8.222 -5.181 1.00 91.44 97 ALA A O 1
ATOM 703 N N . ALA A 1 98 ? -1.064 8.378 -4.611 1.00 90.75 98 ALA A N 1
ATOM 704 C CA . ALA A 1 98 ? -1.598 7.661 -5.767 1.00 90.75 98 ALA A CA 1
ATOM 705 C C . ALA A 1 98 ? -1.724 8.529 -7.032 1.00 90.75 98 ALA A C 1
ATOM 707 O O . ALA A 1 98 ? -1.690 8.014 -8.149 1.00 90.75 98 ALA A O 1
ATOM 708 N N . LEU A 1 99 ? -1.834 9.852 -6.873 1.00 90.50 99 LEU A N 1
ATOM 709 C CA . LEU A 1 99 ? -2.043 10.801 -7.970 1.00 90.50 99 LEU A CA 1
ATOM 710 C C . LEU A 1 99 ? -1.045 10.681 -9.143 1.00 90.50 99 LEU A C 1
ATOM 712 O O . LEU A 1 99 ? -1.486 10.835 -10.282 1.00 90.50 99 LEU A O 1
ATOM 716 N N . PRO A 1 100 ? 0.262 10.417 -8.934 1.00 86.62 100 PRO A N 1
ATOM 717 C CA . PRO A 1 100 ? 1.188 10.197 -10.043 1.00 86.62 100 PRO A CA 1
ATOM 718 C C . PRO A 1 100 ? 0.838 8.960 -10.881 1.00 86.62 100 PRO A C 1
ATOM 720 O O . PRO A 1 100 ? 0.928 9.029 -12.101 1.00 86.62 100 PRO A O 1
ATOM 723 N N . GLY A 1 101 ? 0.372 7.873 -10.252 1.00 84.31 101 GLY A N 1
ATOM 724 C CA . GLY A 1 101 ? -0.024 6.640 -10.945 1.00 84.31 101 GLY A CA 1
ATOM 725 C C . GLY A 1 101 ? -1.234 6.831 -11.864 1.00 84.31 101 GLY A C 1
ATOM 726 O O . GLY A 1 101 ? -1.285 6.279 -12.958 1.00 84.31 101 GLY A O 1
ATOM 727 N N . LEU A 1 102 ? -2.158 7.725 -11.491 1.00 82.31 102 LEU A N 1
ATOM 728 C CA . LEU A 1 102 ? -3.301 8.101 -12.337 1.00 82.31 102 LEU A CA 1
ATOM 729 C C . LEU A 1 102 ? -2.894 8.830 -13.628 1.00 82.31 102 LEU A C 1
ATOM 731 O O . LEU A 1 102 ? -3.694 8.936 -14.554 1.00 82.31 102 LEU A O 1
ATOM 735 N N . LYS A 1 103 ? -1.675 9.376 -13.679 1.00 83.69 103 LYS A N 1
ATOM 736 C CA . LYS A 1 103 ? -1.117 10.084 -14.840 1.00 83.69 103 LYS A CA 1
ATOM 737 C C . LYS A 1 103 ? 0.020 9.307 -15.506 1.00 83.69 103 LYS A C 1
ATOM 739 O O . LYS A 1 103 ? 0.729 9.878 -16.330 1.00 83.69 103 LYS A O 1
ATOM 744 N N . ASP A 1 104 ? 0.218 8.050 -15.119 1.00 85.62 104 ASP A N 1
ATOM 745 C CA . ASP A 1 104 ? 1.286 7.205 -15.644 1.00 85.62 104 ASP A CA 1
ATOM 746 C C . ASP A 1 104 ? 1.039 6.862 -17.121 1.00 85.62 104 ASP A C 1
ATOM 748 O O . ASP A 1 104 ? -0.092 6.926 -17.596 1.00 85.62 104 ASP A O 1
ATOM 752 N N . ASN A 1 105 ? 2.078 6.485 -17.860 1.00 84.94 105 ASN A N 1
ATOM 753 C CA . ASN A 1 105 ? 1.935 6.043 -19.250 1.00 84.94 105 ASN A CA 1
ATOM 754 C C . ASN A 1 105 ? 1.534 4.562 -19.339 1.00 84.94 105 ASN A C 1
ATOM 756 O O . ASN A 1 105 ? 1.055 4.101 -20.377 1.00 84.94 105 ASN A O 1
ATOM 760 N N . GLU A 1 106 ? 1.724 3.805 -18.258 1.00 85.62 106 GLU A N 1
ATOM 761 C CA . GLU A 1 106 ? 1.396 2.390 -18.193 1.00 85.62 106 GLU A CA 1
ATOM 762 C C . GLU A 1 106 ? -0.030 2.166 -17.688 1.00 85.62 106 GLU A C 1
ATOM 764 O O . GLU A 1 106 ? -0.353 2.402 -16.526 1.00 85.62 106 GLU A O 1
ATOM 769 N N . SER A 1 107 ? -0.886 1.615 -18.553 1.00 87.12 107 SER A N 1
ATOM 770 C CA . SER A 1 107 ? -2.289 1.328 -18.208 1.00 87.12 107 SER A CA 1
ATOM 771 C C . SER A 1 107 ? -2.467 0.400 -16.998 1.00 87.12 107 SER A C 1
ATOM 773 O O . SER A 1 107 ? -3.493 0.464 -16.331 1.00 87.12 107 SER A O 1
ATOM 775 N N . ALA A 1 108 ? -1.482 -0.454 -16.699 1.00 86.19 108 ALA A N 1
ATOM 776 C CA . ALA A 1 108 ? -1.502 -1.319 -15.521 1.00 86.19 108 ALA A CA 1
ATOM 777 C C . ALA A 1 108 ? -1.357 -0.538 -14.204 1.00 86.19 108 ALA A C 1
ATOM 779 O O . ALA A 1 108 ? -1.856 -0.988 -13.182 1.00 86.19 108 ALA A O 1
ATOM 780 N N . VAL A 1 109 ? -0.698 0.625 -14.233 1.00 85.25 109 VAL A N 1
ATOM 781 C CA . VAL A 1 109 ? -0.498 1.501 -13.067 1.00 85.25 109 VAL A CA 1
ATOM 782 C C . VAL A 1 109 ? -1.686 2.449 -12.868 1.00 85.25 109 VAL A C 1
ATOM 784 O O . VAL A 1 109 ? -1.938 2.898 -11.754 1.00 85.25 109 VAL A O 1
ATOM 787 N N . GLN A 1 110 ? -2.417 2.754 -13.945 1.00 84.88 110 GLN A N 1
ATOM 788 C CA . GLN A 1 110 ? -3.599 3.623 -13.916 1.00 84.88 110 GLN A CA 1
ATOM 789 C C . GLN A 1 110 ? -4.865 2.940 -13.373 1.00 84.88 110 GLN A C 1
ATOM 791 O O . GLN A 1 110 ? -5.752 3.639 -12.882 1.00 84.88 110 GLN A O 1
ATOM 796 N N . LYS A 1 111 ? -4.988 1.621 -13.577 1.00 75.38 111 LYS A N 1
ATOM 797 C CA . LYS A 1 111 ? -6.147 0.812 -13.166 1.00 75.38 111 LYS A CA 1
ATOM 798 C C . LYS A 1 111 ? -6.200 0.643 -11.656 1.00 75.38 111 LYS A C 1
ATOM 800 O O . LYS A 1 111 ? -7.341 0.663 -11.145 1.00 75.38 111 LYS A O 1
#

Secondary structure (DSSP, 8-state):
-HHHHHHHHS-HHHHHHHHHHHHHHHHHS-HHHHHHHHHHHHHHHHHHHHHHH-SS-SS----S-SSHHHHHHHHHHHHHHHHTT--HHHHHHHHHHHTTGGG-S-HHHH-

Radius of gyration: 13.37 Å; chains: 1; bounding box: 32×28×35 Å

Organism: NCBI:txid63592

pLDDT: mean 87.78, std 8.24, range [53.97, 95.56]

Sequence (111 aa):
SLLFNCYVEAEAAARGEIGSTISAYASISAAPMLAGVFRTVVQKLIKVTQDANAEFATSGVTEGGDTPTERRCTFMDLALCVAGGLDPAGINTLYKAALPGLKDNESAVQK